Protein AF-A0A392QS57-F1 (afdb_monomer_lite)

Structure (mmCIF, N/CA/C/O backbone):
data_AF-A0A392QS57-F1
#
_entry.id   AF-A0A392QS57-F1
#
loop_
_atom_site.group_PDB
_atom_site.id
_atom_site.type_symbol
_atom_site.label_atom_id
_atom_site.label_alt_id
_atom_site.label_comp_id
_atom_site.label_asym_id
_atom_site.label_entity_id
_atom_site.label_seq_id
_atom_site.pdbx_PDB_ins_code
_atom_site.Cartn_x
_atom_site.Cartn_y
_atom_site.Cartn_z
_atom_site.occupancy
_atom_site.B_iso_or_equiv
_atom_site.auth_seq_id
_atom_site.auth_comp_id
_atom_site.auth_asym_id
_atom_site.auth_atom_id
_atom_site.pdbx_PDB_model_num
ATOM 1 N N . MET A 1 1 ? 4.253 22.723 5.627 1.00 32.41 1 MET A N 1
ATOM 2 C CA . MET A 1 1 ? 5.455 22.361 4.843 1.00 32.41 1 MET A CA 1
ATOM 3 C C . MET A 1 1 ? 5.002 22.035 3.431 1.00 32.41 1 MET A C 1
ATOM 5 O O . MET A 1 1 ? 4.159 21.166 3.281 1.00 32.41 1 MET A O 1
ATOM 9 N N . HIS A 1 2 ? 5.483 22.766 2.424 1.00 30.23 2 HIS A N 1
ATOM 10 C CA . HIS A 1 2 ? 5.136 22.531 1.021 1.00 30.23 2 HIS A CA 1
ATOM 11 C C . HIS A 1 2 ? 6.018 21.418 0.450 1.00 30.23 2 HIS A C 1
ATOM 13 O O . HIS A 1 2 ? 7.228 21.603 0.323 1.00 30.23 2 HIS A O 1
ATOM 19 N N . PHE A 1 3 ? 5.429 20.286 0.069 1.00 36.41 3 PHE A N 1
ATOM 20 C CA . PHE A 1 3 ? 6.114 19.326 -0.791 1.00 36.41 3 PHE A CA 1
ATOM 21 C C . PHE A 1 3 ? 5.895 19.753 -2.238 1.00 36.41 3 PHE A C 1
ATOM 23 O O . PHE A 1 3 ? 4.894 19.426 -2.867 1.00 36.41 3 PHE A O 1
ATOM 30 N N . ILE A 1 4 ? 6.835 20.540 -2.756 1.00 40.75 4 ILE A N 1
ATOM 31 C CA . ILE A 1 4 ? 6.935 20.801 -4.189 1.00 40.75 4 ILE A CA 1
ATOM 32 C C . ILE A 1 4 ? 7.289 19.463 -4.847 1.00 40.75 4 ILE A C 1
ATOM 34 O O . ILE A 1 4 ? 8.424 18.998 -4.737 1.00 40.75 4 ILE A O 1
ATOM 38 N N . THR A 1 5 ? 6.342 18.830 -5.541 1.00 49.88 5 THR A N 1
ATOM 39 C CA . THR A 1 5 ? 6.629 17.695 -6.428 1.00 49.88 5 THR A CA 1
ATOM 40 C C . THR A 1 5 ? 7.305 18.215 -7.689 1.00 49.88 5 THR A C 1
ATOM 42 O O . THR A 1 5 ? 6.708 18.328 -8.758 1.00 49.88 5 THR A O 1
ATOM 45 N N . ASN A 1 6 ? 8.578 18.578 -7.555 1.00 41.38 6 ASN A N 1
ATOM 46 C CA . ASN A 1 6 ? 9.420 18.889 -8.691 1.00 41.38 6 ASN A CA 1
ATOM 47 C C . ASN A 1 6 ? 9.876 17.566 -9.324 1.00 41.38 6 ASN A C 1
ATOM 49 O O . ASN A 1 6 ? 10.911 17.010 -8.963 1.00 41.38 6 ASN A O 1
ATOM 53 N N . LEU A 1 7 ? 9.084 17.045 -10.267 1.00 50.22 7 LEU A N 1
ATOM 54 C CA . LEU A 1 7 ? 9.402 15.835 -11.043 1.00 50.22 7 LEU A CA 1
ATOM 55 C C . LEU A 1 7 ? 10.642 16.007 -11.952 1.00 50.22 7 LEU A C 1
ATOM 57 O O . LEU A 1 7 ? 11.063 15.043 -12.586 1.00 50.22 7 LEU A O 1
ATOM 61 N N . SER A 1 8 ? 11.245 17.207 -12.004 1.00 48.12 8 SER A N 1
ATOM 62 C CA . SER A 1 8 ? 12.549 17.455 -12.648 1.00 48.12 8 SER A CA 1
ATOM 63 C C . SER A 1 8 ? 13.753 17.189 -11.729 1.00 48.12 8 SER A C 1
ATOM 65 O O . SER A 1 8 ? 14.901 17.198 -12.179 1.00 48.12 8 SER A O 1
ATOM 67 N N . GLY A 1 9 ? 13.509 16.918 -10.441 1.00 49.66 9 GLY A N 1
ATOM 68 C CA . GLY A 1 9 ? 14.541 16.529 -9.492 1.00 49.66 9 GLY A CA 1
ATOM 69 C C . GLY A 1 9 ? 15.180 15.197 -9.883 1.00 49.66 9 GLY A C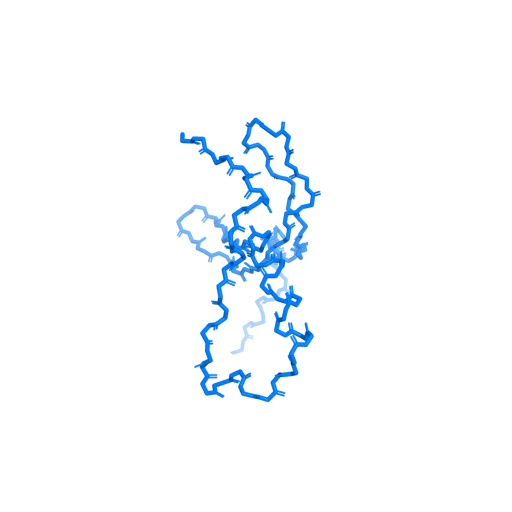 1
ATOM 70 O O . GLY A 1 9 ? 14.501 14.241 -10.253 1.00 49.66 9 GLY A O 1
ATOM 71 N N . LYS A 1 10 ? 16.512 15.135 -9.796 1.00 52.19 10 LYS A N 1
ATOM 72 C CA . LYS A 1 10 ? 17.318 13.926 -10.009 1.00 52.19 10 LYS A CA 1
ATOM 73 C C . LYS A 1 10 ? 16.667 12.751 -9.268 1.00 52.19 10 LYS A C 1
ATOM 75 O O . LYS A 1 10 ? 16.591 12.785 -8.043 1.00 52.19 10 LYS A O 1
ATOM 80 N N . LEU A 1 11 ? 16.198 11.742 -10.013 1.00 55.75 11 LEU A N 1
ATOM 81 C CA . LEU A 1 11 ? 15.565 10.550 -9.439 1.00 55.75 11 LEU A CA 1
ATOM 82 C C . LEU A 1 11 ? 16.443 10.005 -8.296 1.00 55.75 11 LEU A C 1
ATOM 84 O O . LEU A 1 11 ? 17.672 9.951 -8.474 1.00 55.75 11 LEU A O 1
ATOM 88 N N . PRO A 1 12 ? 15.860 9.615 -7.145 1.00 59.44 12 PRO A N 1
ATOM 89 C CA . PRO A 1 12 ? 16.647 9.076 -6.046 1.00 59.44 12 PRO A CA 1
ATOM 90 C C . PRO A 1 12 ? 17.472 7.897 -6.569 1.00 59.44 12 PRO A C 1
ATOM 92 O O . PRO A 1 12 ? 17.008 7.104 -7.379 1.00 59.44 12 PRO A O 1
ATOM 95 N N . LYS A 1 13 ? 18.751 7.808 -6.221 1.00 61.69 13 LYS A N 1
ATOM 96 C CA . LYS A 1 13 ? 19.599 6.745 -6.771 1.00 61.69 13 LYS A CA 1
ATOM 97 C C . LYS A 1 13 ? 19.453 5.495 -5.921 1.00 61.69 13 LYS A C 1
ATOM 99 O O . LYS A 1 13 ? 19.506 5.564 -4.699 1.00 61.69 13 LYS A O 1
ATOM 104 N N . PHE A 1 14 ? 19.337 4.339 -6.568 1.00 62.44 14 PHE A N 1
ATOM 105 C CA . PHE A 1 14 ? 19.448 3.073 -5.856 1.00 62.44 14 PHE A CA 1
ATOM 106 C C . PHE A 1 14 ? 20.826 2.913 -5.239 1.00 62.44 14 PHE A C 1
ATOM 108 O O . PHE A 1 14 ? 21.838 2.933 -5.944 1.00 62.44 14 PHE A O 1
ATOM 115 N N . HIS A 1 15 ? 20.846 2.636 -3.942 1.00 64.69 15 HIS A N 1
ATOM 116 C CA . HIS A 1 15 ? 22.009 2.058 -3.297 1.00 64.69 15 HIS A CA 1
ATOM 117 C C . HIS A 1 15 ? 22.006 0.549 -3.554 1.00 64.69 15 HIS A C 1
ATOM 119 O O . HIS A 1 15 ? 21.029 -0.146 -3.269 1.00 64.69 15 HIS A O 1
ATOM 125 N N . LYS A 1 16 ? 23.092 0.030 -4.137 1.00 58.88 16 LYS A N 1
ATOM 126 C CA . LYS A 1 16 ? 23.291 -1.417 -4.265 1.00 58.88 16 LYS A CA 1
ATOM 127 C C . LYS A 1 16 ? 23.510 -1.991 -2.863 1.00 58.88 16 LYS A C 1
ATOM 129 O O . LYS A 1 16 ? 24.589 -1.841 -2.305 1.00 58.88 16 LYS A O 1
ATOM 134 N N . LYS A 1 17 ? 22.484 -2.636 -2.311 1.00 64.94 17 LYS A N 1
ATOM 135 C CA . LYS A 1 17 ? 22.581 -3.494 -1.125 1.00 64.94 17 LYS A CA 1
ATOM 136 C C . LYS A 1 17 ? 22.688 -4.949 -1.596 1.00 64.94 17 LYS A C 1
ATOM 138 O O . LYS A 1 17 ? 22.043 -5.287 -2.591 1.00 64.94 17 LYS A O 1
ATOM 143 N N . GLY A 1 18 ? 23.499 -5.778 -0.929 1.00 67.00 18 GLY A N 1
ATOM 144 C CA . GLY A 1 18 ? 23.719 -7.185 -1.313 1.00 67.00 18 GLY A CA 1
ATOM 145 C C . GLY A 1 18 ? 22.409 -7.958 -1.504 1.00 67.00 18 GLY A C 1
ATOM 146 O O . GLY A 1 18 ? 22.245 -8.663 -2.497 1.00 67.00 18 GLY A O 1
ATOM 147 N N . ASP A 1 19 ? 21.434 -7.675 -0.641 1.00 69.75 19 ASP A N 1
ATOM 148 C CA . ASP A 1 19 ? 20.093 -8.271 -0.617 1.00 69.75 19 ASP A CA 1
ATOM 149 C C . ASP A 1 19 ? 19.308 -8.075 -1.929 1.00 69.75 19 ASP A C 1
ATOM 151 O O . ASP A 1 19 ? 18.518 -8.929 -2.314 1.00 69.75 19 ASP A O 1
ATOM 155 N N . ASN A 1 20 ? 19.572 -6.996 -2.676 1.00 70.31 20 ASN A N 1
ATOM 156 C CA . ASN A 1 20 ? 18.854 -6.652 -3.913 1.00 70.31 20 ASN A CA 1
ATOM 157 C C . ASN A 1 20 ? 19.692 -6.937 -5.171 1.00 70.31 20 ASN A C 1
ATOM 159 O O . ASN A 1 20 ? 19.371 -6.461 -6.268 1.00 70.31 20 ASN A O 1
ATOM 163 N N . GLY A 1 21 ? 20.808 -7.660 -5.031 1.00 76.12 21 GLY A N 1
ATOM 164 C CA . GLY A 1 21 ? 21.718 -7.987 -6.131 1.00 76.12 21 GLY A CA 1
ATOM 165 C C . GLY A 1 21 ? 21.041 -8.777 -7.253 1.00 76.12 21 GLY A C 1
ATOM 166 O O . GLY A 1 21 ? 21.307 -8.503 -8.420 1.00 76.12 21 GLY A O 1
ATOM 167 N N . HIS A 1 22 ? 20.109 -9.659 -6.887 1.00 84.56 22 HIS A N 1
ATOM 168 C CA . HIS A 1 22 ? 19.388 -10.567 -7.781 1.00 84.56 22 HIS A CA 1
ATOM 169 C C . HIS A 1 22 ? 18.301 -9.891 -8.638 1.00 84.56 22 HIS A C 1
ATOM 171 O O . HIS A 1 22 ? 17.915 -10.436 -9.665 1.00 84.56 22 HIS A O 1
ATOM 177 N N . LEU A 1 23 ? 17.813 -8.706 -8.246 1.00 86.38 23 LEU A N 1
ATOM 178 C CA . LEU A 1 23 ? 16.800 -7.977 -9.014 1.00 86.38 23 LEU A CA 1
ATOM 179 C C . LEU A 1 23 ? 17.412 -7.368 -10.277 1.00 86.38 23 LEU A C 1
ATOM 181 O O . LEU A 1 23 ? 18.458 -6.705 -10.217 1.00 86.38 23 LEU A O 1
ATOM 185 N N . ASP A 1 24 ? 16.735 -7.520 -11.410 1.00 90.12 24 ASP A N 1
ATOM 186 C CA . ASP A 1 24 ? 17.147 -6.891 -12.657 1.00 90.12 24 ASP A CA 1
ATOM 187 C C . ASP A 1 24 ? 17.020 -5.352 -12.588 1.00 90.12 24 ASP A C 1
ATOM 189 O O . ASP A 1 24 ? 16.432 -4.757 -11.673 1.00 90.12 24 ASP A O 1
ATOM 193 N N . ILE A 1 25 ? 17.620 -4.671 -13.564 1.00 85.62 25 ILE A N 1
ATOM 194 C CA . ILE A 1 25 ? 17.653 -3.207 -13.606 1.00 85.62 25 ILE A CA 1
ATOM 195 C C . ILE A 1 25 ? 16.264 -2.571 -13.787 1.00 85.62 25 ILE A C 1
ATOM 197 O O . ILE A 1 25 ? 16.051 -1.451 -13.314 1.00 85.62 25 ILE A O 1
ATOM 201 N N . HIS A 1 26 ? 15.324 -3.249 -14.446 1.00 90.06 26 HIS A N 1
ATOM 202 C CA . HIS A 1 26 ? 13.962 -2.765 -14.662 1.00 90.06 26 HIS A CA 1
ATOM 203 C C . HIS A 1 26 ? 13.142 -2.868 -13.382 1.00 90.06 26 HIS A C 1
ATOM 205 O O . HIS A 1 26 ? 12.529 -1.870 -12.999 1.00 90.06 26 HIS A O 1
ATOM 211 N N . THR A 1 27 ? 13.215 -3.998 -12.673 1.00 90.38 27 THR A N 1
ATOM 212 C CA . THR A 1 27 ? 12.554 -4.155 -11.368 1.00 90.38 27 THR A CA 1
ATOM 213 C C . THR A 1 27 ? 13.031 -3.101 -10.380 1.00 90.38 27 THR A C 1
ATOM 215 O O . THR A 1 27 ? 12.217 -2.429 -9.746 1.00 90.38 27 THR A O 1
ATOM 218 N N . LYS A 1 28 ? 14.349 -2.869 -10.317 1.00 86.44 28 LYS A N 1
ATOM 219 C CA . LYS A 1 28 ? 14.913 -1.760 -9.541 1.00 86.44 28 LYS A CA 1
ATOM 220 C C . LYS A 1 28 ? 14.255 -0.449 -9.969 1.00 86.44 28 LYS A C 1
ATOM 222 O O . LYS A 1 28 ? 13.528 0.150 -9.187 1.00 86.44 28 LYS A O 1
ATOM 227 N N . LYS A 1 29 ? 14.421 -0.012 -11.219 1.00 87.50 29 LYS A N 1
ATOM 228 C CA . LYS A 1 29 ? 13.853 1.268 -11.696 1.00 87.50 29 LYS A CA 1
ATOM 229 C C . LYS A 1 29 ? 12.362 1.438 -11.373 1.00 87.50 29 LYS A C 1
ATOM 231 O O . LYS A 1 29 ? 11.970 2.534 -10.979 1.00 87.50 29 LYS A O 1
ATOM 236 N N . ALA A 1 30 ? 11.563 0.380 -11.505 1.00 89.88 30 ALA A N 1
ATOM 237 C CA . ALA A 1 30 ? 10.145 0.394 -11.164 1.00 89.88 30 ALA A CA 1
ATOM 238 C C . ALA A 1 30 ? 9.917 0.702 -9.676 1.00 89.88 30 ALA A C 1
ATOM 240 O O . ALA A 1 30 ? 9.208 1.657 -9.370 1.00 89.88 30 ALA A O 1
ATOM 241 N N . VAL A 1 31 ? 10.578 -0.027 -8.767 1.00 89.81 31 VAL A N 1
ATOM 242 C CA . VAL A 1 31 ? 10.454 0.165 -7.308 1.00 89.81 31 VAL A CA 1
ATOM 243 C C . VAL A 1 31 ? 10.773 1.602 -6.895 1.00 89.81 31 VAL A C 1
ATOM 245 O O . VAL A 1 31 ? 10.028 2.206 -6.135 1.00 89.81 31 VAL A O 1
ATOM 248 N N . LEU A 1 32 ? 11.843 2.184 -7.429 1.00 86.06 32 LEU A N 1
ATOM 249 C CA . LEU A 1 32 ? 12.231 3.561 -7.109 1.00 86.06 32 LEU A CA 1
ATOM 250 C C . LEU A 1 32 ? 11.250 4.593 -7.640 1.00 86.06 32 LEU A C 1
ATOM 252 O O . LEU A 1 32 ? 11.034 5.623 -7.011 1.00 86.06 32 LEU A O 1
ATOM 256 N N . LYS A 1 33 ? 10.682 4.339 -8.820 1.00 90.19 33 LYS A N 1
ATOM 257 C CA . LYS A 1 33 ? 9.689 5.239 -9.399 1.00 90.19 33 LYS A CA 1
ATOM 258 C C . LYS A 1 33 ? 8.422 5.278 -8.545 1.00 90.19 33 LYS A C 1
ATOM 260 O O . LYS A 1 33 ? 7.809 6.333 -8.444 1.00 90.19 33 LYS A O 1
ATOM 265 N N . VAL A 1 34 ? 8.038 4.151 -7.944 1.00 90.88 34 VAL A N 1
ATOM 266 C CA . VAL A 1 34 ? 6.813 4.051 -7.134 1.00 90.88 34 VAL A CA 1
ATOM 267 C C . VAL A 1 34 ? 7.042 4.297 -5.643 1.00 90.88 34 VAL A C 1
ATOM 269 O O . VAL A 1 34 ? 6.078 4.552 -4.931 1.00 90.88 34 VAL A O 1
ATOM 272 N N . SER A 1 35 ? 8.286 4.253 -5.149 1.00 91.50 35 SER A N 1
ATOM 273 C CA . SER A 1 35 ? 8.575 4.256 -3.707 1.00 91.50 35 SER A CA 1
ATOM 274 C C . SER A 1 35 ? 8.053 5.487 -2.971 1.00 91.50 35 SER A C 1
ATOM 276 O O . SER A 1 35 ? 7.696 5.378 -1.807 1.00 91.50 35 SER A O 1
ATOM 278 N N . SER A 1 36 ? 7.975 6.645 -3.633 1.00 89.50 36 SER A N 1
ATOM 279 C CA . SER A 1 36 ? 7.418 7.871 -3.040 1.00 89.50 36 SER A CA 1
ATOM 280 C C . SER A 1 36 ? 5.907 7.813 -2.799 1.00 89.50 36 SER A C 1
ATOM 282 O O . SER A 1 36 ? 5.388 8.636 -2.055 1.00 89.50 36 SER A O 1
ATOM 284 N N . SER A 1 37 ? 5.202 6.878 -3.439 1.00 92.06 37 SER A N 1
ATOM 285 C CA . SER A 1 37 ? 3.753 6.684 -3.305 1.00 92.06 37 SER A CA 1
ATOM 286 C C . SER A 1 37 ? 3.395 5.525 -2.371 1.00 92.06 37 SER A C 1
ATOM 288 O O . SER A 1 37 ? 2.214 5.310 -2.108 1.00 92.06 37 SER A O 1
ATOM 290 N N . ILE A 1 38 ? 4.384 4.763 -1.891 1.00 94.38 38 ILE A N 1
ATOM 291 C CA . ILE A 1 38 ? 4.178 3.675 -0.933 1.00 94.38 38 ILE A CA 1
ATOM 292 C C . ILE A 1 38 ? 4.231 4.242 0.483 1.00 94.38 38 ILE A C 1
ATOM 294 O O . ILE A 1 38 ? 5.179 4.938 0.843 1.00 94.38 38 ILE A O 1
ATOM 298 N N . VAL A 1 39 ? 3.236 3.903 1.297 1.00 93.25 39 VAL A N 1
ATOM 299 C CA . VAL A 1 39 ? 3.130 4.343 2.694 1.00 93.25 39 VAL A CA 1
ATOM 300 C C . VAL A 1 39 ? 3.042 3.152 3.641 1.00 93.25 39 VAL A C 1
ATOM 302 O O . VAL A 1 39 ? 2.533 2.090 3.275 1.00 93.25 39 VAL A O 1
ATOM 305 N N . ALA A 1 40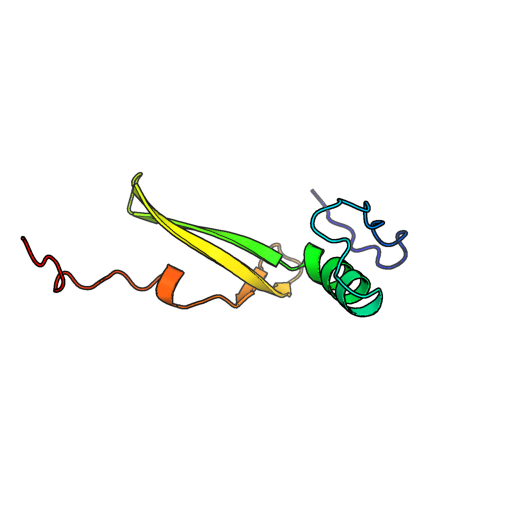 ? 3.534 3.338 4.865 1.00 94.62 40 ALA A N 1
ATOM 306 C CA . ALA A 1 40 ? 3.282 2.429 5.975 1.00 94.62 40 ALA A CA 1
ATOM 307 C C . ALA A 1 40 ? 1.996 2.858 6.688 1.00 94.62 40 ALA A C 1
ATOM 309 O O . ALA A 1 40 ? 1.802 4.044 6.958 1.00 94.62 40 ALA A O 1
ATOM 310 N N . LEU A 1 41 ? 1.129 1.896 6.983 1.00 93.50 41 LEU A N 1
ATOM 311 C CA . LEU A 1 41 ? -0.139 2.106 7.669 1.00 93.50 41 LEU A CA 1
ATOM 312 C C . LEU A 1 41 ? -0.169 1.255 8.934 1.00 93.50 41 LEU A C 1
ATOM 314 O O . LEU A 1 41 ? 0.199 0.078 8.911 1.00 93.50 41 LEU A O 1
ATOM 318 N N . LEU A 1 42 ? -0.623 1.864 10.024 1.00 92.19 42 LEU A N 1
ATOM 319 C CA . LEU A 1 42 ? -0.790 1.222 11.319 1.00 92.19 42 LEU A CA 1
ATOM 320 C C . LEU A 1 42 ? -2.218 1.486 11.796 1.00 92.19 42 LEU A C 1
ATOM 322 O O . LEU A 1 42 ? -2.697 2.621 11.746 1.00 92.19 42 LEU A O 1
ATOM 326 N N . SER A 1 43 ? -2.905 0.427 12.209 1.00 89.12 43 SER A N 1
ATOM 327 C CA . SER A 1 43 ? -4.275 0.483 12.720 1.00 89.12 43 SER A CA 1
ATOM 328 C C 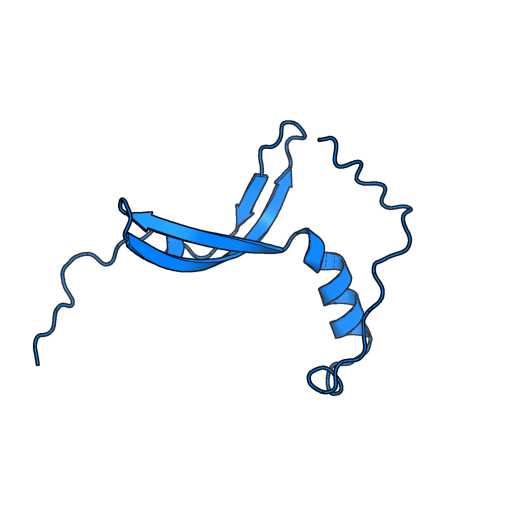. SER A 1 43 ? -4.260 0.299 14.228 1.00 89.12 43 SER A C 1
ATOM 330 O O . SER A 1 43 ? -3.594 -0.610 14.720 1.00 89.12 43 SER A O 1
ATOM 332 N N . TYR A 1 44 ? -5.008 1.132 14.949 1.00 89.12 44 TYR A N 1
ATOM 333 C CA . TYR A 1 44 ? -5.057 1.132 16.409 1.00 89.12 44 TYR A CA 1
ATOM 334 C C . TYR A 1 44 ? -6.494 1.061 16.926 1.00 89.12 44 TYR A C 1
ATOM 336 O O . TYR A 1 44 ? -7.434 1.566 16.305 1.00 89.12 44 TYR A O 1
ATOM 344 N N . THR A 1 45 ? -6.660 0.466 18.104 1.00 86.62 45 THR A N 1
ATOM 345 C CA . THR A 1 45 ? -7.869 0.582 18.923 1.00 86.62 45 THR A CA 1
ATOM 346 C C . THR A 1 45 ? -7.496 1.112 20.304 1.00 86.62 45 THR A C 1
ATOM 348 O O . THR A 1 45 ? -6.977 0.387 21.150 1.00 86.62 45 THR A O 1
ATOM 351 N N . GLY A 1 46 ? -7.742 2.402 20.538 1.00 88.31 46 GLY A N 1
ATOM 352 C CA . GLY A 1 46 ? -7.124 3.092 21.673 1.00 88.31 46 GLY A CA 1
ATOM 353 C C . GLY A 1 46 ? -5.601 3.053 21.530 1.00 88.31 46 GLY A C 1
ATOM 354 O O . GLY A 1 46 ? -5.086 3.353 20.459 1.00 88.31 46 GLY A O 1
ATOM 355 N N . GLU A 1 47 ? -4.908 2.610 22.576 1.00 90.50 47 GLU A N 1
ATOM 356 C CA . GLU A 1 47 ? -3.441 2.481 22.599 1.00 90.50 47 GLU A CA 1
ATOM 357 C C . GLU A 1 47 ? -2.925 1.158 21.998 1.00 90.50 47 GLU A C 1
ATOM 359 O O . GLU A 1 47 ? -1.721 0.971 21.840 1.00 90.50 47 GLU A O 1
ATOM 364 N N . GLN A 1 48 ? -3.812 0.209 21.673 1.00 86.25 48 GLN A N 1
ATOM 365 C CA . GLN A 1 48 ? -3.414 -1.102 21.158 1.00 86.25 48 GLN A CA 1
ATOM 366 C C . GLN A 1 48 ? -3.281 -1.077 19.634 1.00 86.25 48 GLN A C 1
ATOM 368 O O . GLN A 1 48 ? -4.259 -0.820 18.929 1.00 86.25 48 GLN A O 1
ATOM 373 N N . GLU A 1 49 ? -2.102 -1.428 19.120 1.00 87.81 49 GLU A N 1
ATOM 374 C CA . GLU A 1 49 ? -1.903 -1.695 17.693 1.00 87.81 49 GLU A CA 1
ATOM 375 C C . GLU A 1 49 ? -2.614 -2.992 17.294 1.00 87.81 49 GLU A C 1
ATOM 377 O O . GLU A 1 49 ? -2.460 -4.027 17.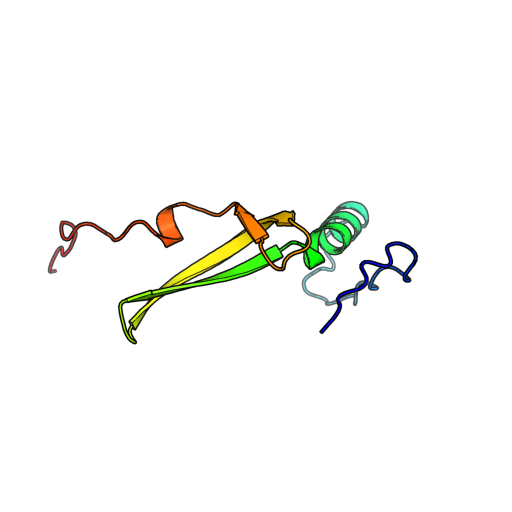947 1.00 87.81 49 GLU A O 1
ATOM 382 N N . LEU A 1 50 ? -3.408 -2.932 16.228 1.00 86.19 50 LEU A N 1
ATOM 383 C CA . LEU A 1 50 ? -4.141 -4.068 15.677 1.00 86.19 50 LEU A CA 1
ATOM 384 C C . LEU A 1 50 ? -3.370 -4.735 14.544 1.00 86.19 50 LEU A C 1
ATOM 386 O O . LEU A 1 50 ? -3.202 -5.951 14.531 1.00 86.19 50 LEU A O 1
ATOM 390 N N . THR A 1 51 ? -2.948 -3.939 13.562 1.00 86.81 51 THR A N 1
ATOM 391 C CA . THR A 1 51 ? -2.346 -4.441 12.325 1.00 86.81 51 THR A CA 1
ATOM 392 C C . THR A 1 51 ? -1.419 -3.404 11.710 1.00 86.81 51 THR A C 1
ATOM 394 O O . THR A 1 51 ? -1.761 -2.218 11.668 1.00 86.81 51 THR A O 1
ATOM 397 N N . GLN A 1 52 ? -0.330 -3.881 11.114 1.00 91.06 52 GLN A N 1
ATOM 398 C CA . GLN A 1 52 ? 0.584 -3.100 10.291 1.00 91.06 52 GLN A CA 1
ATOM 399 C C . GLN A 1 52 ? 0.522 -3.589 8.841 1.00 91.06 52 GLN A C 1
ATOM 401 O O . GLN A 1 52 ? 0.578 -4.793 8.577 1.00 91.06 52 GLN A O 1
ATOM 406 N N . CYS A 1 53 ? 0.428 -2.670 7.882 1.00 92.44 53 CYS A N 1
ATOM 407 C CA . CYS A 1 53 ? 0.522 -3.016 6.466 1.00 92.44 53 CYS A CA 1
ATOM 408 C C . CYS A 1 53 ? 1.075 -1.863 5.621 1.00 92.44 53 CYS A C 1
ATOM 410 O O . CYS A 1 53 ? 1.437 -0.799 6.124 1.00 92.44 53 CYS A O 1
ATOM 412 N N . SER A 1 54 ? 1.157 -2.085 4.312 1.00 94.81 54 SER A N 1
ATOM 413 C CA . SER A 1 54 ? 1.472 -1.048 3.334 1.00 94.81 54 SER A CA 1
ATOM 414 C C . SER A 1 54 ? 0.214 -0.532 2.632 1.00 94.81 54 SER A C 1
ATOM 416 O O . SER A 1 54 ? -0.852 -1.157 2.654 1.00 94.81 54 SER A O 1
ATOM 418 N N . GLY A 1 55 ? 0.345 0.622 1.990 1.00 95.12 55 GLY A N 1
ATOM 419 C CA . GLY A 1 55 ? -0.650 1.167 1.076 1.00 95.12 55 GLY A CA 1
ATOM 420 C C . GLY A 1 55 ? 0.005 1.919 -0.076 1.00 95.12 55 GLY A C 1
ATOM 421 O O . GLY A 1 55 ? 1.194 2.245 -0.022 1.00 95.12 55 GLY A O 1
ATOM 422 N N . VAL A 1 56 ? -0.775 2.184 -1.121 1.00 95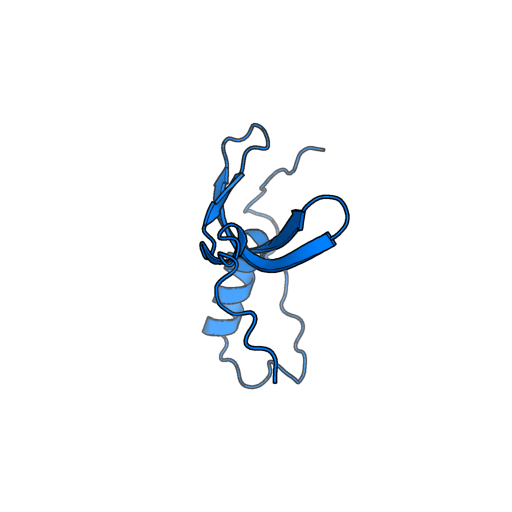.62 56 VAL A N 1
ATOM 423 C CA . VAL A 1 56 ? -0.351 2.960 -2.293 1.00 95.62 56 VAL A CA 1
ATOM 424 C C . VAL A 1 56 ? -1.236 4.191 -2.420 1.00 95.62 56 VAL A C 1
ATOM 426 O O . VAL A 1 56 ? -2.458 4.066 -2.466 1.00 95.62 56 VAL A O 1
ATOM 429 N N . ILE A 1 57 ? -0.634 5.374 -2.497 1.00 93.69 57 ILE A N 1
ATOM 430 C CA . ILE A 1 57 ? -1.354 6.620 -2.777 1.00 93.69 57 ILE A CA 1
ATOM 431 C C . ILE A 1 57 ? -1.835 6.589 -4.233 1.00 93.69 57 ILE A C 1
ATOM 433 O O . ILE A 1 57 ? -1.014 6.494 -5.148 1.00 93.69 57 ILE A O 1
ATOM 437 N N . ILE A 1 58 ? -3.150 6.678 -4.440 1.00 93.75 58 ILE A N 1
ATOM 438 C CA . ILE A 1 58 ? -3.786 6.696 -5.769 1.00 93.75 58 ILE A CA 1
ATOM 439 C C . ILE A 1 58 ? -4.357 8.070 -6.144 1.00 93.75 58 ILE A C 1
ATOM 441 O O . ILE A 1 58 ? -4.545 8.337 -7.327 1.00 93.75 58 ILE A O 1
ATOM 445 N N . GLU A 1 59 ? -4.573 8.955 -5.167 1.00 89.25 59 GLU A N 1
ATOM 446 C CA . GLU A 1 59 ? -5.026 10.332 -5.390 1.00 89.25 59 GLU A CA 1
ATOM 447 C C . GLU A 1 59 ? -4.414 11.283 -4.351 1.00 89.25 59 GLU A C 1
ATOM 449 O O . GLU A 1 59 ? -4.203 10.905 -3.194 1.00 89.25 59 GLU A O 1
ATOM 454 N N . ASN A 1 60 ? -4.119 12.513 -4.776 1.00 79.44 60 ASN A N 1
ATOM 455 C CA . ASN A 1 60 ? -3.625 13.601 -3.938 1.00 79.44 60 ASN A CA 1
ATOM 456 C C . ASN A 1 60 ? -4.379 14.877 -4.329 1.00 79.44 60 ASN A C 1
ATOM 458 O O . ASN A 1 60 ? -4.182 15.386 -5.433 1.00 79.44 60 ASN A O 1
ATOM 462 N N . ASP A 1 61 ? -5.233 15.373 -3.438 1.00 74.06 61 ASP A N 1
ATOM 463 C CA . ASP A 1 61 ? -6.120 16.513 -3.707 1.00 74.06 61 ASP A CA 1
ATOM 464 C C . ASP A 1 61 ? -5.421 17.881 -3.583 1.00 74.06 61 ASP A C 1
ATOM 466 O O . ASP A 1 61 ? -6.055 18.930 -3.697 1.00 74.06 61 ASP A O 1
ATOM 470 N N . GLY A 1 62 ? -4.103 17.894 -3.349 1.00 66.12 62 GLY A N 1
ATOM 471 C CA . GLY A 1 62 ? -3.319 19.118 -3.175 1.00 66.12 62 GLY A CA 1
ATOM 472 C C . GLY A 1 62 ? -3.595 19.851 -1.858 1.00 66.12 62 GLY A C 1
ATOM 473 O O . GLY A 1 62 ? -2.898 20.822 -1.561 1.00 66.12 62 GLY A O 1
ATOM 474 N N . ASN A 1 63 ? -4.543 19.369 -1.049 1.00 73.06 63 ASN A N 1
ATOM 475 C CA . ASN A 1 63 ? -4.964 19.952 0.222 1.00 73.06 63 ASN A CA 1
ATOM 476 C C . ASN A 1 63 ? -4.594 19.051 1.418 1.00 73.06 63 ASN A C 1
ATOM 478 O O . ASN A 1 63 ? -5.225 19.094 2.472 1.00 73.06 63 ASN A O 1
ATOM 482 N N . ASN A 1 64 ? -3.529 18.257 1.247 1.00 66.06 64 ASN A N 1
ATOM 483 C CA . ASN A 1 64 ? -3.011 17.235 2.166 1.00 66.06 64 ASN A CA 1
ATOM 484 C C . ASN A 1 64 ? -3.917 16.002 2.355 1.00 66.06 64 ASN A C 1
ATOM 486 O O . ASN A 1 64 ? -3.632 15.174 3.224 1.00 66.06 64 ASN A O 1
ATOM 490 N N . GLY A 1 65 ? -4.968 15.843 1.548 1.00 72.12 65 GLY A N 1
ATOM 491 C CA . GLY A 1 65 ? -5.746 14.615 1.471 1.00 72.12 65 GLY A CA 1
ATOM 492 C C . GLY A 1 65 ? -5.073 13.604 0.544 1.00 72.12 65 GLY A C 1
ATOM 493 O O . GLY A 1 65 ? -4.764 13.892 -0.614 1.00 72.12 65 GLY A O 1
ATOM 494 N N . HIS A 1 66 ? -4.842 12.391 1.048 1.00 86.75 66 HIS A N 1
ATOM 495 C CA . HIS A 1 66 ? -4.374 11.265 0.243 1.00 86.75 66 HIS A CA 1
ATOM 496 C C . HIS A 1 66 ? -5.419 10.156 0.246 1.00 86.75 66 HIS A C 1
ATOM 498 O O . HIS A 1 66 ? -5.848 9.713 1.313 1.00 86.75 66 HIS A O 1
ATOM 504 N N . ILE A 1 67 ? -5.777 9.660 -0.939 1.00 91.38 67 ILE A N 1
ATOM 505 C CA . ILE A 1 67 ? -6.525 8.406 -1.055 1.00 91.38 67 ILE A CA 1
ATOM 506 C C . ILE A 1 67 ? -5.511 7.275 -1.161 1.00 91.38 67 ILE A C 1
ATOM 508 O O . ILE A 1 67 ? -4.694 7.241 -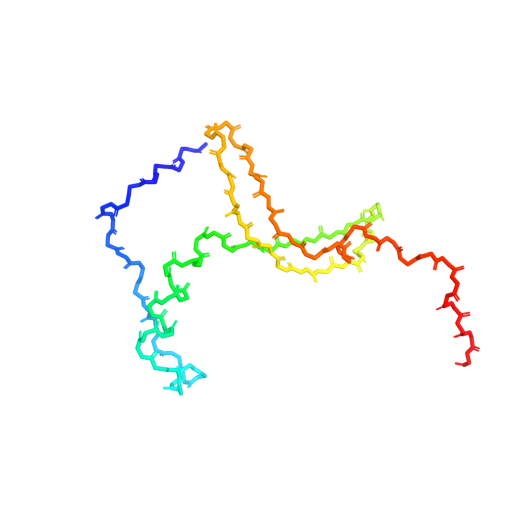2.086 1.00 91.38 67 ILE A O 1
ATOM 512 N N . VAL A 1 68 ? -5.563 6.353 -0.202 1.00 93.62 68 VAL A N 1
ATOM 513 C CA . VAL A 1 68 ? -4.635 5.226 -0.107 1.00 93.62 68 VAL A CA 1
ATOM 514 C C . VAL A 1 68 ? -5.374 3.922 -0.377 1.00 93.62 68 VAL A C 1
ATOM 516 O O . VAL A 1 68 ? -6.296 3.552 0.347 1.00 93.62 68 VAL A O 1
ATOM 519 N N . LEU A 1 69 ? -4.937 3.197 -1.405 1.00 95.12 69 LEU A N 1
ATOM 520 C CA . LEU A 1 69 ? -5.368 1.830 -1.663 1.00 95.12 69 LEU A CA 1
ATOM 521 C C . LEU A 1 69 ? -4.582 0.873 -0.764 1.00 95.12 69 LEU A C 1
ATOM 523 O O . LEU A 1 69 ? -3.349 0.868 -0.770 1.00 95.12 69 LEU A O 1
ATOM 527 N N . THR A 1 70 ? -5.289 0.044 -0.002 1.00 94.38 70 THR A N 1
ATOM 528 C CA . THR A 1 70 ? -4.690 -0.944 0.900 1.00 94.38 70 THR A CA 1
ATOM 529 C C . THR A 1 70 ? -5.595 -2.166 1.059 1.00 94.38 70 THR A C 1
ATOM 531 O O . THR A 1 70 ? -6.728 -2.193 0.573 1.00 94.38 70 THR A O 1
ATOM 534 N N . SER A 1 71 ? -5.091 -3.200 1.729 1.00 91.88 71 SER A N 1
ATOM 535 C CA . SER A 1 71 ? -5.889 -4.367 2.084 1.00 91.88 71 SER A CA 1
ATOM 536 C C . SER A 1 71 ? -6.937 -3.992 3.126 1.00 91.88 71 SER A C 1
ATOM 538 O O . SER A 1 71 ? -6.638 -3.379 4.149 1.00 91.88 71 SER A O 1
ATOM 540 N N . ALA A 1 72 ? -8.170 -4.444 2.919 1.00 89.38 72 ALA A N 1
ATOM 541 C CA . ALA A 1 72 ? -9.249 -4.225 3.874 1.00 89.38 72 ALA A CA 1
ATOM 542 C C . ALA A 1 72 ? -8.993 -4.890 5.242 1.00 89.38 72 ALA A C 1
ATOM 544 O O . ALA A 1 72 ? -9.628 -4.508 6.222 1.00 89.38 72 ALA A O 1
ATOM 545 N N . ASN A 1 73 ? -8.050 -5.835 5.342 1.00 85.44 73 ASN A N 1
ATOM 546 C CA . ASN A 1 73 ? -7.641 -6.424 6.622 1.00 85.44 73 ASN A CA 1
ATOM 547 C C . ASN A 1 73 ? -7.063 -5.390 7.604 1.00 85.44 73 ASN A C 1
ATOM 549 O O . ASN A 1 73 ? -7.077 -5.646 8.799 1.00 85.44 73 ASN A O 1
ATOM 553 N N . LEU A 1 74 ? -6.614 -4.221 7.126 1.00 87.06 74 LEU A N 1
ATOM 554 C CA . LEU A 1 74 ? -6.169 -3.115 7.983 1.00 87.06 74 LEU A CA 1
ATOM 555 C C . LEU A 1 74 ? -7.299 -2.567 8.879 1.00 87.06 74 LEU A C 1
ATOM 557 O O . LEU A 1 74 ? -7.057 -2.115 9.997 1.00 87.06 74 LEU A O 1
ATOM 561 N N . ILE A 1 75 ? -8.536 -2.571 8.370 1.00 82.88 75 ILE A N 1
ATOM 562 C CA . ILE A 1 75 ? -9.704 -1.971 9.038 1.00 82.88 75 ILE A CA 1
ATOM 563 C C . ILE A 1 75 ? -10.716 -3.009 9.522 1.00 82.88 75 ILE A C 1
ATOM 565 O O . ILE A 1 75 ? -11.501 -2.734 10.432 1.00 82.88 75 ILE A O 1
ATOM 569 N N . ARG A 1 76 ? -10.729 -4.205 8.921 1.00 79.44 76 ARG A N 1
ATOM 570 C CA . ARG A 1 76 ? -11.595 -5.294 9.367 1.00 79.44 76 ARG A CA 1
ATOM 571 C C . ARG A 1 76 ? -11.073 -5.800 10.703 1.00 79.44 76 ARG A C 1
ATOM 573 O O . ARG A 1 76 ? -10.042 -6.460 10.766 1.00 79.44 76 ARG A O 1
ATOM 580 N N . ARG A 1 77 ? -11.814 -5.523 11.774 1.00 68.69 77 ARG A N 1
ATOM 581 C CA . ARG A 1 77 ? -11.612 -6.228 13.040 1.00 68.69 77 ARG A CA 1
ATOM 582 C C . ARG A 1 77 ? -11.889 -7.714 12.807 1.00 68.69 77 ARG A C 1
ATOM 584 O O . ARG A 1 77 ? -12.893 -8.016 12.156 1.00 68.69 77 ARG A O 1
ATOM 591 N N . PRO A 1 78 ? -11.084 -8.638 13.352 1.00 61.91 78 PRO A N 1
ATOM 592 C CA . PRO A 1 78 ? -11.575 -9.991 13.537 1.00 61.91 78 PRO A CA 1
ATOM 593 C C . PRO A 1 78 ? -12.847 -9.883 14.385 1.00 61.91 78 PRO A C 1
ATOM 595 O O . PRO A 1 78 ? -12.824 -9.368 15.508 1.00 61.91 78 PRO A O 1
ATOM 598 N N . THR A 1 79 ? -13.988 -10.284 13.824 1.00 58.59 79 THR A N 1
ATOM 599 C CA . THR A 1 79 ? -15.158 -10.599 14.639 1.00 58.59 79 THR A CA 1
ATOM 600 C C . THR A 1 79 ? -14.690 -11.630 15.656 1.00 58.59 79 THR A C 1
ATOM 602 O O . THR A 1 79 ? -13.933 -12.537 15.314 1.00 58.59 79 THR A O 1
ATOM 605 N N . LYS A 1 80 ? -15.042 -11.438 16.928 1.00 56.50 80 LYS A N 1
ATOM 606 C CA . LYS A 1 80 ? -14.700 -12.361 18.013 1.00 56.50 80 LYS A CA 1
ATOM 607 C C . LYS A 1 80 ? -15.368 -13.724 17.768 1.00 56.50 80 LYS A C 1
ATOM 609 O O . LYS A 1 80 ? -16.380 -14.010 18.383 1.00 56.50 80 LYS A O 1
ATOM 614 N N . GLU A 1 81 ? -14.840 -14.526 16.853 1.00 56.50 81 GLU A N 1
ATOM 615 C CA . GLU A 1 81 ? -15.283 -15.901 16.574 1.00 56.50 81 GLU A CA 1
ATOM 616 C C . GLU A 1 81 ? -14.114 -16.862 16.308 1.00 56.50 81 GLU A C 1
ATOM 618 O O . GLU A 1 81 ? -14.336 -18.026 16.015 1.00 56.50 81 GLU A O 1
ATOM 623 N N . TYR A 1 82 ? -12.863 -16.428 16.491 1.00 53.72 82 TYR A N 1
ATOM 624 C CA . TYR A 1 82 ? -11.708 -17.334 16.523 1.00 53.72 82 TYR A CA 1
ATOM 625 C C . TYR A 1 82 ? -10.793 -17.023 17.709 1.00 53.72 82 TYR A C 1
ATOM 627 O O . TYR A 1 82 ? -9.595 -16.807 17.560 1.00 53.72 82 TYR A O 1
ATOM 635 N N . VAL A 1 83 ? -11.375 -17.001 18.908 1.00 48.94 83 VAL A N 1
ATOM 636 C CA . VAL A 1 83 ? -10.644 -17.491 20.079 1.00 48.94 83 VAL A CA 1
ATOM 637 C C . VAL A 1 83 ? -10.972 -18.979 20.136 1.00 48.94 83 VAL A C 1
ATOM 639 O O . VAL A 1 83 ? -11.945 -19.374 20.767 1.00 48.94 83 VAL A O 1
ATOM 642 N N . MET A 1 84 ? -10.238 -19.787 19.371 1.00 47.88 84 MET A N 1
ATOM 643 C CA . MET A 1 84 ? -10.086 -21.185 19.757 1.00 47.88 84 MET A CA 1
ATOM 644 C C . MET A 1 84 ? -9.078 -21.146 20.901 1.00 47.88 84 MET A C 1
ATOM 646 O O . MET A 1 84 ? -7.903 -20.855 20.680 1.00 47.88 84 MET A O 1
ATOM 650 N N . GLU A 1 85 ? -9.584 -21.280 22.123 1.00 45.03 85 GLU A N 1
ATOM 651 C CA . GLU A 1 85 ? -8.768 -21.756 23.234 1.00 45.03 85 GLU A CA 1
ATOM 652 C C . GLU A 1 85 ? -8.314 -23.175 22.876 1.00 45.03 85 GLU A C 1
ATOM 654 O O . GLU A 1 85 ? -9.166 -24.019 22.618 1.00 45.03 85 GLU A O 1
ATOM 659 N N . ASP A 1 86 ? -7.000 -23.391 22.835 1.00 42.50 86 ASP A N 1
ATOM 660 C CA . ASP A 1 86 ? -6.321 -24.663 23.112 1.00 42.50 86 ASP A CA 1
ATOM 661 C C . ASP A 1 86 ? -4.966 -24.341 23.766 1.00 42.50 86 ASP A C 1
ATOM 663 O O . ASP A 1 86 ? -4.196 -23.534 23.185 1.00 42.50 86 ASP A O 1
#

Sequence (86 aa):
MHFITNLSGKLPKFHKKGDNGHLDIHTKKAVLKVSSSIVALLSYTGEQELTQCSGVIIENDGNNGHIVLTSANLIRRPTKEYVMED

pLDDT: mean 75.77, std 18.31, range [30.23, 95.62]

Radius of gyration: 18.21 Å; chains: 1; bounding box: 39×47×38 Å

Organism: NCBI:txid97028

Secondary structure (DSSP, 8-state):
------TTS-PPPPP--GGGTTS-HHHHHHHHHHGGGEEEEEEEETTEEEEEEEEEEEEE-SSS-EEEEE-GGGT-PPPS------

Foldseek 3Di:
DDDPPPVVPDQDDDDDDVVCPPPDPVSVVVCSVQVVQKDWDWADDVPDTDDIDIWGFPDDPSPRDTDTDDDCSRPDDPDPPPPPDD